Protein AF-A0A1S2MIZ8-F1 (afdb_monomer)

Sequence (150 aa):
MKKLKFLVLIVSVAILTSVILSSCGKKEEPKIEKISLKEVKDKMNHPKNEFVSVIDATPDNGRDEYVKYLKKMLRKSAEKHETTVYYAEYNVHDDKDYDTYKGETSMIFYSEKGKKPSKMKMISFDTVDWKDTDSAVEELDELFKYAQKE

Nearest PDB structures (foldseek):
  8wa1-assembly1_m  TM=5.800E-01  e=7.837E-03  Nicotiana tabacum
  5zf2-assembly1_A  TM=4.850E-01  e=1.545E-01  Edwardsiella piscicida EIB202
  5yry-assembly1_A  TM=5.819E-01  e=4.360E-01  Arabidopsis thaliana
  2qsi-assembly1_B  TM=5.553E-01  e=2.204E+00  Rhodopseudomonas palustris CGA009

Foldseek 3Di:
DVVVVVVVVVVVVVVVVVVVVVVVDPLPAQAEAEDELVVLVVCLQAPDQAKEAEAEQADDDCSVVVVVLLRVLSSVLSNVLSHYHYYYYAHCVDPVRCVSDPPQHQKMWGDDGPDGSVPIDIDHCVVAPSVPSVSRNVVCVVVSVVSVPD

Solvent-accessible surface area (backbone atoms only — not comparable to full-atom values): 8435 Å² total; per-residue (Å²): 116,72,71,61,58,52,51,54,52,51,53,55,52,52,54,52,52,51,57,60,53,59,72,71,67,69,77,70,73,46,34,68,44,84,49,51,65,68,54,51,51,46,46,52,77,56,24,72,65,46,38,39,30,33,38,59,57,41,92,55,99,57,30,70,60,51,45,51,34,49,54,51,29,53,35,53,44,14,52,77,65,69,31,61,35,38,31,21,72,41,33,73,88,38,69,74,42,35,77,68,56,81,80,70,65,33,26,43,35,42,31,56,59,84,51,58,64,94,70,47,48,73,45,60,50,87,81,41,58,49,88,46,44,66,64,33,32,56,67,49,41,58,62,56,53,58,71,68,74,119

Secondary structure (DSSP, 8-state):
-HHHHHHHHHHHHHHHHHHHHHTT---PPSEEEE--HHHHHHHHHS-SSEEEEEEE----TTHHHHHHHHHHHHHHHHHHTT-EEEEEEE-TTSHHHHTT-SS--SEEEEE-TT--GGG-EEEEGGGS-TTSHHHHHHHHHHHHHHHT--

Radius of gyration: 20.1 Å; Cα contacts (8 Å, |Δi|>4): 214; chains: 1; bounding box: 30×33×73 Å

pLDDT: mean 76.43, std 15.48, range [38.56, 94.31]

Mean predicted aligned error: 11.21 Å

Structure (mmCIF, N/CA/C/O backbone):
data_AF-A0A1S2MIZ8-F1
#
_entry.id   AF-A0A1S2MIZ8-F1
#
loop_
_atom_site.group_PDB
_atom_site.id
_atom_site.type_symbol
_atom_site.label_atom_id
_atom_site.label_alt_id
_atom_site.label_comp_id
_atom_site.label_asym_id
_atom_site.label_entity_id
_atom_site.label_seq_id
_atom_site.pdbx_PDB_ins_code
_atom_site.Cartn_x
_atom_site.Cartn_y
_atom_site.Cartn_z
_atom_site.occupancy
_atom_site.B_iso_or_equiv
_atom_site.auth_seq_id
_atom_site.auth_comp_id
_atom_site.auth_asym_id
_atom_site.auth_atom_id
_atom_site.pdbx_PDB_model_num
ATOM 1 N N . MET A 1 1 ? 10.169 -12.619 55.565 1.00 50.94 1 MET A N 1
ATOM 2 C CA . MET A 1 1 ? 10.245 -13.065 54.149 1.00 50.94 1 MET A CA 1
ATOM 3 C C . MET A 1 1 ? 8.924 -13.011 53.366 1.00 50.94 1 MET A C 1
ATOM 5 O O . MET A 1 1 ? 8.984 -12.745 52.175 1.00 50.94 1 MET A O 1
ATOM 9 N N . LYS A 1 2 ? 7.736 -13.234 53.962 1.00 50.12 2 LYS A N 1
ATOM 10 C CA . LYS A 1 2 ? 6.455 -13.221 53.212 1.00 50.12 2 LYS A CA 1
ATOM 11 C C . LYS A 1 2 ? 6.066 -11.845 52.631 1.00 50.12 2 LYS A C 1
ATOM 13 O O . LYS A 1 2 ? 5.617 -11.783 51.496 1.00 50.12 2 LYS A O 1
ATOM 18 N N . LYS A 1 3 ? 6.307 -10.748 53.364 1.00 47.84 3 LYS A N 1
ATOM 19 C CA . LYS A 1 3 ? 5.961 -9.381 52.917 1.00 47.84 3 LYS A CA 1
ATOM 20 C C . LYS A 1 3 ? 6.808 -8.879 51.734 1.00 47.84 3 LYS A C 1
ATOM 22 O O . LYS A 1 3 ? 6.294 -8.165 50.887 1.00 47.84 3 LYS A O 1
ATOM 27 N N . LEU A 1 4 ? 8.069 -9.313 51.637 1.00 47.75 4 LEU A N 1
ATOM 28 C CA . LEU A 1 4 ? 8.977 -8.925 50.549 1.00 47.75 4 LEU A CA 1
ATOM 29 C C . LEU A 1 4 ? 8.582 -9.581 49.213 1.00 47.75 4 LEU A C 1
ATOM 31 O O . LEU A 1 4 ? 8.598 -8.929 48.177 1.00 47.75 4 LEU A O 1
ATOM 35 N N . LYS A 1 5 ? 8.142 -10.848 49.248 1.00 50.00 5 LYS A N 1
ATOM 36 C CA . LYS A 1 5 ? 7.662 -11.576 48.060 1.00 50.00 5 LYS A CA 1
ATOM 37 C C . LYS A 1 5 ? 6.386 -10.966 47.472 1.00 50.00 5 LYS A C 1
ATOM 39 O O . LYS A 1 5 ? 6.234 -10.939 46.259 1.00 50.00 5 LYS A O 1
ATOM 44 N N . PHE A 1 6 ? 5.501 -10.452 48.327 1.00 49.53 6 PHE A N 1
ATOM 45 C CA . PHE A 1 6 ? 4.256 -9.809 47.899 1.00 49.53 6 PHE A CA 1
ATOM 46 C C . PHE A 1 6 ? 4.515 -8.467 47.196 1.00 49.53 6 PHE A C 1
ATOM 48 O O . PHE A 1 6 ? 3.880 -8.153 46.197 1.00 49.53 6 PHE A O 1
ATOM 55 N N . LEU A 1 7 ? 5.507 -7.709 47.672 1.00 50.66 7 LEU A N 1
ATOM 56 C CA . LEU A 1 7 ? 5.870 -6.407 47.111 1.00 50.66 7 LEU A CA 1
ATOM 57 C C . LEU A 1 7 ? 6.531 -6.540 45.726 1.00 50.66 7 LEU A C 1
ATOM 59 O O . LEU A 1 7 ? 6.210 -5.782 44.817 1.00 50.66 7 LEU A O 1
ATOM 63 N N . VAL A 1 8 ? 7.364 -7.569 45.523 1.00 57.09 8 VAL A N 1
ATOM 64 C CA . VAL A 1 8 ? 7.948 -7.898 44.205 1.00 57.09 8 VAL A CA 1
ATOM 65 C C . VAL A 1 8 ? 6.873 -8.324 43.194 1.00 57.09 8 VAL A C 1
ATOM 67 O O . VAL A 1 8 ? 6.948 -7.966 42.018 1.00 57.09 8 VAL A O 1
ATOM 70 N N . LEU A 1 9 ? 5.839 -9.041 43.646 1.00 55.19 9 LEU A N 1
ATOM 71 C CA . LEU A 1 9 ? 4.706 -9.457 42.809 1.00 55.19 9 LEU A CA 1
ATOM 72 C C . LEU A 1 9 ? 3.858 -8.263 42.341 1.00 55.19 9 LEU A C 1
ATOM 74 O O . LEU A 1 9 ? 3.463 -8.208 41.185 1.00 55.19 9 LEU A O 1
ATOM 78 N N . ILE A 1 10 ? 3.636 -7.266 43.200 1.00 56.22 10 ILE A N 1
ATOM 79 C CA . ILE A 1 10 ? 2.870 -6.063 42.831 1.00 56.22 10 ILE A CA 1
ATOM 80 C C . ILE A 1 10 ? 3.656 -5.180 41.852 1.00 56.22 10 ILE A C 1
ATOM 82 O O . ILE A 1 10 ? 3.092 -4.693 40.875 1.00 56.22 10 ILE A O 1
ATOM 86 N N . VAL A 1 11 ? 4.964 -5.005 42.070 1.00 56.41 11 VAL A N 1
ATOM 87 C CA . VAL A 1 11 ? 5.815 -4.193 41.182 1.00 56.41 11 VAL A CA 1
ATOM 88 C C . VAL A 1 11 ? 5.951 -4.836 39.797 1.00 56.41 11 VAL A C 1
ATOM 90 O O . VAL A 1 11 ? 5.873 -4.138 38.790 1.00 56.41 11 VAL A O 1
ATOM 93 N N . SER A 1 12 ? 6.083 -6.163 39.721 1.00 54.75 12 SER A N 1
ATOM 94 C CA . SER A 1 12 ? 6.154 -6.877 38.436 1.00 54.75 12 SER A CA 1
ATOM 95 C C . SER A 1 12 ? 4.838 -6.828 37.652 1.00 54.75 12 SER A C 1
ATOM 97 O O . SER A 1 12 ? 4.870 -6.617 36.441 1.00 54.75 12 SER A O 1
ATOM 99 N N . VAL A 1 13 ? 3.685 -6.925 38.325 1.00 53.81 13 VAL A N 1
ATOM 100 C CA . VAL A 1 13 ? 2.368 -6.755 37.685 1.00 53.81 13 VAL A CA 1
ATOM 101 C C . VAL A 1 13 ? 2.170 -5.318 37.188 1.00 53.81 13 VAL A C 1
ATOM 103 O O . VAL A 1 13 ? 1.693 -5.129 36.071 1.00 53.81 13 VAL A O 1
ATOM 106 N N . ALA A 1 14 ? 2.604 -4.310 37.953 1.00 53.19 14 ALA A N 1
ATOM 107 C CA . ALA A 1 14 ? 2.494 -2.903 37.561 1.00 53.19 14 ALA A CA 1
ATOM 108 C C . ALA A 1 14 ? 3.341 -2.556 36.319 1.00 53.19 14 ALA A C 1
ATOM 110 O O . ALA A 1 14 ? 2.867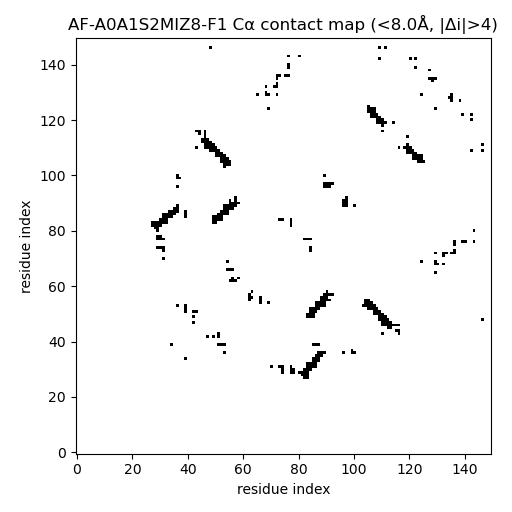 -1.842 35.432 1.00 53.19 14 ALA A O 1
ATOM 111 N N . ILE A 1 15 ? 4.561 -3.100 36.220 1.00 53.91 15 ILE A N 1
ATOM 112 C CA . ILE A 1 15 ? 5.438 -2.923 35.049 1.00 53.91 15 ILE A CA 1
ATOM 113 C C . ILE A 1 15 ? 4.853 -3.631 33.818 1.00 53.91 15 ILE A C 1
ATOM 115 O O . ILE A 1 15 ? 4.912 -3.105 32.710 1.00 53.91 15 ILE A O 1
ATOM 119 N N . LEU A 1 16 ? 4.229 -4.799 33.994 1.00 43.34 16 LEU A N 1
ATOM 120 C CA . LEU A 1 16 ? 3.593 -5.506 32.883 1.00 43.34 16 LEU A CA 1
ATOM 121 C C . LEU A 1 16 ? 2.377 -4.731 32.351 1.00 43.34 16 LEU A C 1
ATOM 123 O O . LEU A 1 16 ? 2.215 -4.589 31.141 1.00 43.34 16 LEU A O 1
ATOM 127 N N . THR A 1 17 ? 1.562 -4.147 33.237 1.00 47.53 17 THR A N 1
ATOM 128 C CA . THR A 1 17 ? 0.425 -3.309 32.824 1.00 47.53 17 THR A CA 1
ATOM 129 C C . THR A 1 17 ? 0.846 -1.999 32.160 1.00 47.53 17 THR A C 1
ATOM 131 O O . THR A 1 17 ? 0.151 -1.548 31.256 1.00 47.53 17 THR A O 1
ATOM 134 N N . SER A 1 18 ? 1.984 -1.397 32.530 1.00 44.97 18 SER A N 1
ATOM 135 C CA . SER A 1 18 ? 2.469 -0.171 31.878 1.00 44.97 18 SER A CA 1
ATOM 136 C C . SER A 1 18 ? 3.081 -0.431 30.496 1.00 44.97 18 SER A C 1
ATOM 138 O O . SER A 1 18 ? 2.949 0.413 29.609 1.00 44.97 18 SER A O 1
ATOM 140 N N . VAL A 1 19 ? 3.663 -1.610 30.253 1.00 50.12 19 VAL A N 1
ATOM 141 C CA . VAL A 1 19 ? 4.096 -2.036 28.906 1.00 50.12 19 VAL A CA 1
ATOM 142 C C . VAL A 1 19 ? 2.889 -2.344 28.010 1.00 50.12 19 VAL A C 1
ATOM 144 O O . VAL A 1 19 ? 2.872 -1.963 26.843 1.00 50.12 19 VAL A O 1
ATOM 147 N N . ILE A 1 20 ? 1.829 -2.944 28.560 1.00 43.50 20 ILE A N 1
ATOM 148 C CA . ILE A 1 20 ? 0.595 -3.227 27.807 1.00 43.50 20 ILE A CA 1
ATOM 149 C C . ILE A 1 20 ? -0.202 -1.936 27.522 1.00 43.50 20 ILE A C 1
ATOM 151 O O . ILE A 1 20 ? -0.742 -1.779 26.430 1.00 43.50 20 ILE A O 1
ATOM 155 N N . LEU A 1 21 ? -0.229 -0.968 28.450 1.00 38.94 21 LEU A N 1
ATOM 156 C CA . LEU A 1 21 ? -0.906 0.327 28.258 1.00 38.94 21 LEU A CA 1
ATOM 157 C C . LEU A 1 21 ? -0.111 1.314 27.389 1.00 38.94 21 LEU A C 1
ATOM 159 O O . LEU A 1 21 ? -0.714 2.133 26.700 1.00 38.94 21 LEU A O 1
ATOM 163 N N . SER A 1 22 ? 1.222 1.227 27.358 1.00 42.09 22 SER A N 1
ATOM 164 C CA . SER A 1 22 ? 2.038 2.034 26.434 1.00 42.09 22 SER A CA 1
ATOM 165 C C . SER A 1 22 ? 1.974 1.540 24.982 1.00 42.09 22 SER A C 1
ATOM 167 O O . SER A 1 22 ? 2.276 2.310 24.071 1.00 42.09 22 SER A O 1
ATOM 169 N N . SER A 1 23 ? 1.474 0.320 24.747 1.00 38.56 23 SER A N 1
ATOM 170 C CA . SER A 1 23 ? 1.095 -0.167 23.413 1.00 38.56 23 SER A CA 1
ATOM 171 C C . SER A 1 23 ? -0.266 0.363 22.926 1.00 38.56 23 SER A C 1
ATOM 173 O O . SER A 1 23 ? -0.671 0.036 21.814 1.00 38.56 23 SER A O 1
ATOM 175 N N . CYS A 1 24 ? -0.980 1.164 23.727 1.00 45.44 24 CYS A N 1
ATOM 176 C CA . CYS A 1 24 ? -2.328 1.654 23.414 1.00 45.44 24 CYS A CA 1
ATOM 177 C C . CYS A 1 24 ? -2.384 3.165 23.094 1.00 45.44 24 CYS A C 1
ATOM 179 O O . CYS A 1 24 ? -3.469 3.736 23.051 1.00 45.44 24 CYS A O 1
ATOM 181 N N . GLY A 1 25 ? -1.242 3.848 22.918 1.00 40.56 25 GLY A N 1
ATOM 182 C CA . GLY A 1 25 ? -1.246 5.321 22.895 1.00 40.56 25 GLY A CA 1
ATOM 183 C C . GLY A 1 25 ? -0.171 6.041 22.087 1.00 40.56 25 GLY A C 1
ATOM 184 O O . GLY A 1 25 ? -0.185 7.270 22.064 1.00 40.56 25 GLY A O 1
ATOM 185 N N . LYS A 1 26 ? 0.741 5.350 21.396 1.00 45.53 26 LYS A N 1
ATOM 186 C CA . LYS A 1 26 ? 1.506 6.037 20.351 1.00 45.53 26 LYS A CA 1
ATOM 187 C C . LYS A 1 26 ? 0.626 6.057 19.111 1.00 45.53 26 LYS A C 1
ATOM 189 O O . LYS A 1 26 ? 0.459 5.018 18.485 1.00 45.53 26 LYS A O 1
ATOM 194 N N . LYS A 1 27 ? 0.048 7.223 18.788 1.00 52.00 27 LYS A N 1
ATOM 195 C CA . LYS A 1 27 ? -0.352 7.504 17.404 1.00 52.00 27 LYS A CA 1
ATOM 196 C C . LYS A 1 27 ? 0.890 7.194 16.573 1.00 52.00 27 LYS A C 1
ATOM 198 O O . LYS A 1 27 ? 1.904 7.872 16.740 1.00 52.00 27 LYS A O 1
ATOM 203 N N . GLU A 1 28 ? 0.862 6.102 15.815 1.00 62.00 28 GLU 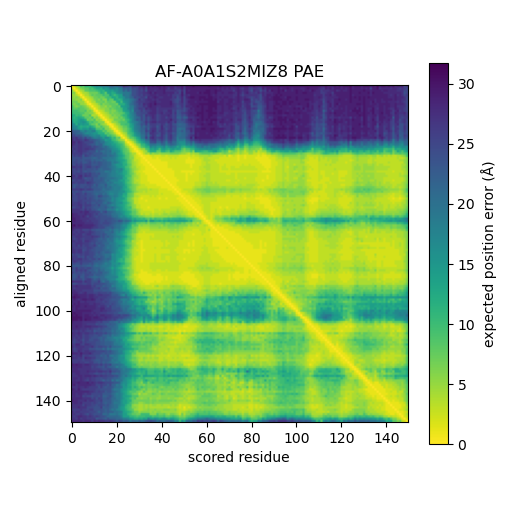A N 1
ATOM 204 C CA . GLU A 1 28 ? 1.917 5.860 14.843 1.00 62.00 28 GLU A CA 1
ATOM 205 C C . GLU A 1 28 ? 1.952 7.078 13.928 1.00 62.00 28 GLU A C 1
ATOM 207 O O . GLU A 1 28 ? 0.903 7.560 13.495 1.00 62.00 28 GLU A O 1
ATOM 212 N N . GLU A 1 29 ? 3.143 7.631 13.709 1.00 70.44 29 GLU A N 1
ATOM 213 C CA . GLU A 1 29 ? 3.278 8.700 12.731 1.00 70.44 29 GLU A CA 1
ATOM 214 C C . GLU A 1 29 ? 2.791 8.174 11.377 1.00 70.44 29 GLU A C 1
ATOM 216 O O . GLU A 1 29 ? 3.144 7.042 11.018 1.00 70.44 29 GLU A O 1
ATOM 221 N N . PRO A 1 30 ? 1.993 8.960 10.635 1.00 78.50 30 PRO A N 1
ATOM 222 C CA . PRO A 1 30 ? 1.516 8.557 9.324 1.00 78.50 30 PRO A CA 1
ATOM 223 C C . PRO A 1 30 ? 2.698 8.182 8.436 1.00 78.50 30 PRO A C 1
ATOM 225 O O . PRO A 1 30 ? 3.625 8.971 8.238 1.00 78.50 30 PRO A O 1
ATOM 228 N N . LYS A 1 31 ? 2.706 6.947 7.942 1.00 88.62 31 LYS A N 1
ATOM 229 C CA . LYS A 1 31 ? 3.848 6.391 7.213 1.00 88.62 31 LYS A CA 1
ATOM 230 C C . LYS A 1 31 ? 3.403 5.323 6.229 1.00 88.62 31 LYS A C 1
ATOM 232 O O . LYS A 1 31 ? 2.322 4.747 6.333 1.00 88.62 31 LYS A O 1
ATOM 237 N N . ILE A 1 32 ? 4.301 5.016 5.301 1.00 93.75 32 ILE A N 1
ATOM 238 C CA . ILE A 1 32 ? 4.248 3.757 4.562 1.00 93.75 32 ILE A CA 1
ATOM 239 C C . ILE A 1 32 ? 5.219 2.772 5.212 1.00 93.75 32 ILE A C 1
ATOM 241 O O . ILE A 1 32 ? 6.364 3.133 5.494 1.00 93.75 32 ILE A O 1
ATOM 245 N N . GLU A 1 33 ? 4.782 1.539 5.441 1.00 94.25 33 GLU A N 1
ATOM 246 C CA . GLU A 1 33 ? 5.588 0.493 6.072 1.00 94.25 33 GLU A CA 1
ATOM 247 C C . GLU A 1 33 ? 5.754 -0.698 5.132 1.00 94.25 33 GLU A C 1
ATOM 249 O O . GLU A 1 33 ? 4.771 -1.274 4.668 1.00 94.25 33 GLU A O 1
ATOM 254 N N . LYS A 1 34 ? 7.009 -1.059 4.837 1.00 94.31 34 LYS A N 1
ATOM 255 C CA . LYS A 1 34 ? 7.306 -2.222 3.999 1.00 94.31 34 LYS A CA 1
ATOM 256 C C . LYS A 1 34 ? 7.127 -3.499 4.819 1.00 94.31 34 LYS A C 1
ATOM 258 O O . LYS A 1 34 ? 7.762 -3.640 5.860 1.00 94.31 34 LYS A O 1
ATOM 263 N N . ILE A 1 35 ? 6.330 -4.429 4.309 1.00 92.50 35 ILE A N 1
ATOM 264 C CA . ILE A 1 35 ? 6.075 -5.760 4.871 1.00 92.50 35 ILE A CA 1
ATOM 265 C C . ILE A 1 35 ? 6.330 -6.840 3.812 1.00 92.50 35 ILE A C 1
ATOM 267 O O . ILE A 1 35 ? 6.544 -6.545 2.634 1.00 92.50 35 ILE A O 1
ATOM 271 N N . SER A 1 36 ? 6.327 -8.107 4.218 1.00 89.88 36 SER A N 1
ATOM 272 C CA . SER A 1 36 ? 6.425 -9.234 3.285 1.00 89.88 36 SER A CA 1
ATOM 273 C C . SER A 1 36 ? 5.102 -9.511 2.558 1.00 89.88 36 SER A C 1
ATOM 275 O O . SER A 1 36 ? 4.017 -9.241 3.074 1.00 89.88 36 SER A O 1
ATOM 277 N N . LEU A 1 37 ? 5.166 -10.156 1.387 1.00 87.38 37 LEU A N 1
ATOM 278 C CA . LEU A 1 37 ? 3.969 -10.628 0.668 1.00 87.38 37 LEU A CA 1
ATOM 279 C C . LEU A 1 37 ? 3.124 -11.605 1.503 1.00 87.38 37 LEU A C 1
ATOM 281 O O . LEU A 1 37 ? 1.898 -11.644 1.391 1.00 87.38 37 LEU A O 1
ATOM 285 N N . LYS A 1 38 ? 3.769 -12.384 2.379 1.00 87.38 38 LYS A N 1
ATOM 286 C CA . LYS A 1 38 ? 3.076 -13.266 3.323 1.00 87.38 38 LYS A CA 1
ATOM 287 C C . LYS A 1 38 ? 2.273 -12.467 4.351 1.00 87.38 38 LYS A C 1
ATOM 289 O O . LYS A 1 38 ? 1.143 -12.840 4.647 1.00 87.38 38 LYS A O 1
ATOM 294 N N . GLU A 1 39 ? 2.836 -11.384 4.878 1.00 90.44 39 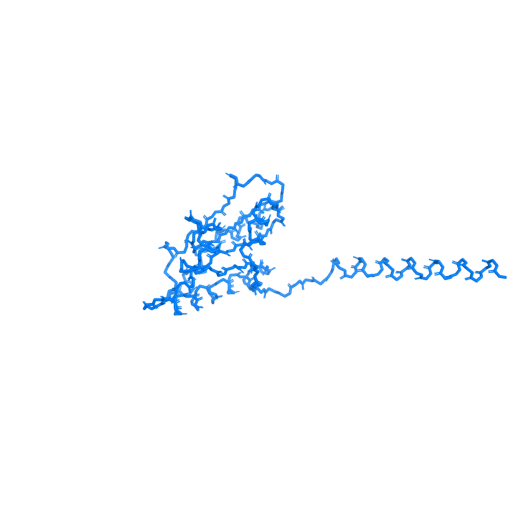GLU A N 1
ATOM 295 C CA . GLU A 1 39 ? 2.132 -10.488 5.800 1.00 90.44 39 GLU A CA 1
ATOM 296 C C . GLU A 1 39 ? 0.993 -9.740 5.109 1.00 90.44 39 GLU A C 1
ATOM 298 O O . GLU A 1 39 ? -0.060 -9.574 5.714 1.00 90.44 39 GLU A O 1
ATOM 303 N N . VAL A 1 40 ? 1.147 -9.359 3.837 1.00 88.50 40 VAL A N 1
ATOM 304 C CA . VAL A 1 40 ? 0.038 -8.804 3.044 1.00 88.50 40 VAL A CA 1
ATOM 305 C C . VAL A 1 40 ? -1.125 -9.792 2.996 1.00 88.50 40 VAL A C 1
ATOM 307 O O . VAL A 1 40 ? -2.248 -9.444 3.364 1.00 88.50 40 VAL A O 1
ATOM 310 N N . LYS A 1 41 ? -0.853 -11.047 2.611 1.00 86.44 41 LYS A N 1
ATOM 311 C CA . LYS A 1 41 ? -1.872 -12.104 2.597 1.00 86.44 41 LYS A CA 1
ATOM 312 C C . LYS A 1 41 ? -2.505 -12.311 3.963 1.00 86.44 41 LYS A C 1
ATOM 314 O O . LYS A 1 41 ? -3.706 -12.549 4.039 1.00 86.44 41 LYS A O 1
ATOM 319 N N . ASP A 1 42 ? -1.717 -12.270 5.031 1.00 88.69 42 ASP A N 1
ATOM 320 C CA . ASP A 1 42 ? -2.239 -12.413 6.387 1.00 88.69 42 ASP A CA 1
ATOM 321 C C . ASP A 1 42 ? -3.177 -11.259 6.752 1.00 88.69 42 ASP A C 1
ATOM 323 O O . ASP A 1 42 ? -4.299 -11.508 7.179 1.00 88.69 42 ASP A O 1
ATOM 327 N N . LYS A 1 43 ? -2.776 -10.009 6.495 1.00 89.25 43 LYS A N 1
ATOM 328 C CA . LYS A 1 43 ? -3.600 -8.816 6.743 1.00 89.25 43 LYS A CA 1
ATOM 329 C C . LYS A 1 43 ? -4.882 -8.809 5.917 1.00 89.25 43 LYS A C 1
ATOM 331 O O . LYS A 1 43 ? -5.927 -8.393 6.412 1.00 89.25 43 LYS A O 1
ATOM 336 N N . MET A 1 44 ? -4.832 -9.319 4.686 1.00 85.75 44 MET A N 1
ATOM 337 C CA . MET A 1 44 ? -6.035 -9.509 3.880 1.00 85.75 44 MET A CA 1
ATOM 338 C C . MET A 1 44 ? -6.919 -10.630 4.447 1.00 85.75 44 MET A C 1
ATOM 340 O O . MET A 1 44 ? -8.117 -10.460 4.634 1.00 85.75 44 MET A O 1
ATOM 344 N N . ASN A 1 45 ? -6.369 -11.782 4.810 1.00 87.19 45 ASN A N 1
ATOM 345 C CA . ASN A 1 45 ? -7.192 -12.861 5.368 1.00 87.19 45 ASN A CA 1
ATOM 346 C C . ASN A 1 45 ? -7.715 -12.563 6.784 1.00 87.19 45 ASN A C 1
ATOM 348 O O . ASN A 1 45 ? -8.753 -13.100 7.178 1.00 87.19 45 ASN A O 1
ATOM 352 N N . HIS A 1 46 ? -7.050 -11.670 7.519 1.00 88.62 46 HIS A N 1
ATOM 353 C CA . HIS A 1 46 ? -7.389 -11.270 8.882 1.00 88.62 46 HIS A CA 1
ATOM 354 C C . HIS A 1 46 ? -7.491 -9.737 9.031 1.00 88.62 46 HIS A C 1
ATOM 356 O O . HIS A 1 46 ? -6.666 -9.130 9.721 1.00 88.62 46 HIS A O 1
ATOM 362 N N . PRO A 1 47 ? -8.523 -9.099 8.445 1.00 86.69 47 PRO A N 1
ATOM 363 C CA . PRO A 1 47 ? -8.673 -7.645 8.416 1.00 86.69 47 PRO A CA 1
ATOM 364 C C . PRO A 1 47 ? -8.706 -6.961 9.781 1.00 86.69 47 PRO A C 1
ATOM 366 O O . PRO A 1 47 ? -9.396 -7.417 10.702 1.00 86.69 47 PRO A O 1
ATOM 369 N N . LYS A 1 48 ? -8.037 -5.807 9.884 1.00 88.69 48 LYS A N 1
ATOM 370 C CA . LYS A 1 48 ? -7.961 -4.989 11.109 1.00 88.69 48 LYS A CA 1
ATOM 371 C C . LYS A 1 48 ? -8.134 -3.479 10.869 1.00 88.69 48 L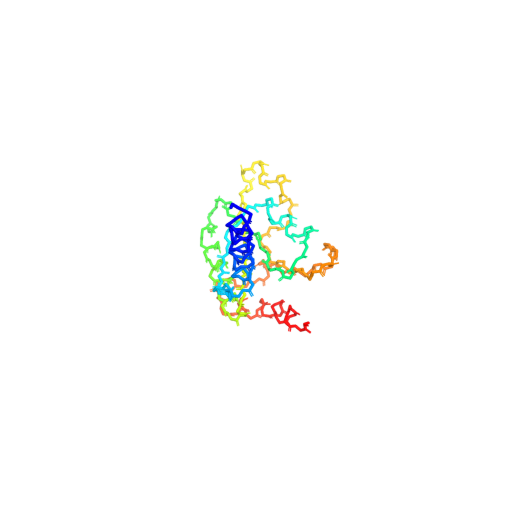YS A C 1
ATOM 373 O O . LYS A 1 48 ? -7.598 -2.699 11.645 1.00 88.69 48 LYS A O 1
ATOM 378 N N . ASN A 1 49 ? -8.908 -3.066 9.857 1.00 87.44 49 ASN A N 1
ATOM 379 C CA . ASN A 1 49 ? -9.020 -1.662 9.411 1.00 87.44 49 ASN A CA 1
ATOM 380 C C . ASN A 1 49 ? -7.690 -1.109 8.876 1.00 87.44 49 ASN A C 1
ATOM 382 O O . ASN A 1 49 ? -7.320 0.027 9.154 1.00 87.44 49 ASN A O 1
ATOM 386 N N . GLU A 1 50 ? -6.954 -1.934 8.137 1.00 89.94 50 GLU A N 1
ATOM 387 C CA . GLU A 1 50 ? -5.624 -1.596 7.634 1.00 89.94 50 GLU A CA 1
ATOM 388 C C . GLU A 1 50 ? -5.673 -1.354 6.124 1.00 89.94 50 GLU A C 1
ATOM 390 O O . GLU A 1 50 ? -6.409 -2.033 5.399 1.00 89.94 50 GLU A O 1
ATOM 395 N N . PHE A 1 51 ? -4.858 -0.408 5.658 1.00 92.06 51 PHE A N 1
ATOM 396 C CA . PHE A 1 51 ? -4.565 -0.232 4.241 1.00 92.06 51 PHE A CA 1
ATOM 397 C C . PHE A 1 51 ? -3.355 -1.079 3.878 1.00 92.06 51 PHE A C 1
ATOM 399 O O . PHE A 1 51 ? -2.308 -0.984 4.523 1.00 92.06 51 PHE A O 1
ATOM 406 N N . VAL A 1 52 ? -3.496 -1.904 2.849 1.00 92.19 52 VAL A N 1
ATOM 407 C CA . VAL A 1 52 ? -2.447 -2.819 2.402 1.00 92.19 52 VAL A CA 1
ATOM 408 C C . VAL A 1 52 ? -2.257 -2.649 0.904 1.00 92.19 52 VAL A C 1
ATOM 410 O O . VAL A 1 52 ? -3.234 -2.498 0.189 1.00 92.19 52 VAL A O 1
ATOM 413 N N . SER A 1 53 ? -1.030 -2.657 0.404 1.00 91.56 53 SER A N 1
ATOM 414 C CA . SER A 1 53 ? -0.747 -2.524 -1.022 1.00 91.56 53 SER A CA 1
ATOM 415 C C . SER A 1 53 ? 0.286 -3.543 -1.486 1.00 91.56 53 SER A C 1
ATOM 417 O O . SER A 1 53 ? 1.189 -3.921 -0.741 1.00 91.56 53 SER A O 1
ATOM 419 N N . VAL A 1 54 ? 0.164 -3.978 -2.735 1.00 89.50 54 VAL A N 1
ATOM 420 C CA . VAL A 1 54 ? 1.204 -4.743 -3.427 1.00 89.50 54 VAL A CA 1
ATOM 421 C C . VAL A 1 54 ? 1.654 -3.936 -4.624 1.00 89.50 54 VAL A C 1
ATOM 423 O O . VAL A 1 54 ? 0.820 -3.510 -5.415 1.00 89.50 54 VAL A O 1
ATOM 426 N N . ILE A 1 55 ? 2.960 -3.725 -4.752 1.00 88.81 55 ILE A N 1
ATOM 427 C CA . ILE A 1 55 ? 3.573 -2.931 -5.814 1.00 88.81 55 ILE A CA 1
ATOM 428 C C . ILE A 1 55 ? 4.413 -3.850 -6.692 1.00 88.81 55 ILE A C 1
ATOM 430 O O . ILE A 1 55 ? 5.270 -4.582 -6.193 1.00 88.81 55 ILE A O 1
ATOM 434 N N . ASP A 1 56 ? 4.198 -3.778 -8.001 1.00 85.56 56 ASP A N 1
ATOM 435 C CA . ASP A 1 56 ? 5.090 -4.417 -8.958 1.00 85.56 56 ASP A CA 1
ATOM 436 C C . ASP A 1 56 ? 6.445 -3.716 -9.014 1.00 85.56 56 ASP A C 1
ATOM 438 O O . ASP A 1 56 ? 6.547 -2.568 -9.447 1.00 85.56 56 ASP A O 1
ATOM 442 N N . ALA A 1 57 ? 7.485 -4.423 -8.579 1.00 86.31 57 ALA A N 1
ATOM 443 C CA . ALA A 1 57 ? 8.871 -3.974 -8.616 1.00 86.31 57 ALA A CA 1
ATOM 444 C C . ALA A 1 57 ? 9.737 -4.851 -9.537 1.00 86.31 57 ALA A C 1
ATOM 446 O O . ALA A 1 57 ? 10.962 -4.848 -9.421 1.00 86.31 57 ALA A O 1
ATOM 447 N N . THR A 1 58 ? 9.115 -5.597 -10.455 1.00 84.75 58 THR A N 1
ATOM 448 C CA . THR A 1 58 ? 9.815 -6.372 -11.487 1.00 84.75 58 THR A CA 1
ATOM 449 C C . THR A 1 58 ? 10.699 -5.456 -12.336 1.00 84.75 58 THR A C 1
ATOM 451 O O . THR A 1 58 ? 10.163 -4.576 -13.005 1.00 84.75 58 THR A O 1
ATOM 454 N N . PRO A 1 59 ? 12.026 -5.655 -12.376 1.00 81.94 59 PRO A N 1
ATOM 455 C CA . PRO A 1 59 ? 12.913 -4.780 -13.135 1.00 81.94 59 PRO A CA 1
ATOM 456 C C . PRO A 1 59 ? 12.545 -4.725 -14.627 1.00 81.94 59 PRO A C 1
ATOM 458 O O . PRO A 1 59 ? 12.639 -5.728 -15.334 1.00 81.94 59 PRO A O 1
ATOM 461 N N . ASP A 1 60 ? 12.164 -3.541 -15.107 1.00 81.56 60 ASP A N 1
ATOM 462 C CA . ASP A 1 60 ? 11.933 -3.238 -16.520 1.00 81.56 60 ASP A CA 1
ATOM 463 C C . ASP A 1 60 ? 12.245 -1.763 -16.837 1.00 81.56 60 ASP A C 1
ATOM 465 O O . ASP A 1 60 ? 12.630 -0.979 -15.962 1.00 81.56 60 ASP A O 1
ATOM 469 N N . ASN A 1 61 ? 12.093 -1.373 -18.105 1.00 78.00 61 ASN A N 1
ATOM 470 C CA . ASN A 1 61 ? 12.258 0.018 -18.516 1.00 78.00 61 ASN A CA 1
ATOM 471 C C . ASN A 1 61 ? 11.114 0.884 -17.962 1.00 78.00 61 ASN A C 1
ATOM 473 O O . ASN A 1 61 ? 10.057 0.992 -18.580 1.00 78.00 61 ASN A O 1
ATOM 477 N N . GLY A 1 62 ? 11.363 1.548 -16.832 1.00 76.94 62 GLY A N 1
ATOM 478 C CA . GLY A 1 62 ? 10.429 2.489 -16.204 1.00 76.94 62 GLY A CA 1
ATOM 479 C C . GLY A 1 62 ? 9.873 2.029 -14.854 1.00 76.94 62 GLY A C 1
ATOM 480 O O . GLY A 1 62 ? 9.335 2.871 -14.129 1.00 76.94 62 GLY A O 1
ATOM 481 N N . ARG A 1 63 ? 10.061 0.756 -14.461 1.00 83.88 63 ARG A N 1
ATOM 482 C CA . ARG A 1 63 ? 9.606 0.222 -13.161 1.00 83.88 63 ARG A CA 1
ATOM 483 C C . ARG A 1 63 ? 10.096 1.047 -11.975 1.00 83.88 63 ARG A C 1
ATOM 485 O O . ARG A 1 63 ? 9.310 1.365 -11.090 1.00 83.88 63 ARG A O 1
ATOM 492 N N . ASP A 1 64 ? 11.374 1.416 -11.945 1.00 85.50 64 ASP A N 1
ATOM 493 C CA . ASP A 1 64 ? 11.958 2.141 -10.807 1.00 85.50 64 ASP A CA 1
ATOM 494 C C . ASP A 1 64 ? 11.281 3.499 -10.586 1.00 85.50 64 ASP A C 1
ATOM 496 O O . ASP A 1 64 ? 11.027 3.918 -9.451 1.00 85.50 64 ASP A O 1
ATOM 500 N N . GLU A 1 65 ? 10.962 4.182 -11.685 1.00 87.00 65 GLU A N 1
ATOM 501 C CA . GLU A 1 65 ? 10.266 5.460 -11.656 1.00 87.00 65 GLU A CA 1
ATOM 502 C C . GLU A 1 65 ? 8.816 5.268 -11.202 1.00 87.00 65 GLU A C 1
ATOM 504 O O . GLU A 1 65 ? 8.361 5.944 -10.278 1.00 87.00 65 GLU A O 1
ATOM 509 N N . TYR A 1 66 ? 8.128 4.279 -11.774 1.00 84.25 66 TYR A N 1
ATOM 510 C CA . TYR A 1 66 ? 6.776 3.879 -11.395 1.00 84.25 66 TYR A CA 1
ATOM 511 C C . TYR A 1 66 ? 6.654 3.558 -9.894 1.00 84.25 66 TYR A C 1
ATOM 513 O O . TYR A 1 66 ? 5.856 4.176 -9.187 1.00 84.25 66 TYR A O 1
ATOM 521 N N . VAL A 1 67 ? 7.509 2.675 -9.364 1.00 88.81 67 VAL A N 1
ATOM 522 C CA . VAL A 1 67 ? 7.548 2.301 -7.938 1.00 88.81 67 VAL A CA 1
ATOM 523 C C . VAL A 1 67 ? 7.785 3.529 -7.057 1.00 88.81 67 VAL A C 1
ATOM 525 O O . VAL A 1 67 ? 7.167 3.677 -5.997 1.00 88.81 67 VAL A O 1
ATOM 528 N N . LYS A 1 68 ? 8.675 4.435 -7.479 1.00 89.31 68 LYS A N 1
ATOM 529 C CA . LYS A 1 68 ? 8.955 5.680 -6.757 1.00 89.31 68 LYS A CA 1
ATOM 530 C C . LYS A 1 68 ? 7.721 6.583 -6.693 1.00 89.31 68 LYS A C 1
ATOM 532 O O . LYS A 1 68 ? 7.436 7.121 -5.619 1.00 89.31 68 LYS A O 1
ATOM 537 N N . TYR A 1 69 ? 7.000 6.751 -7.799 1.00 88.69 69 TYR A N 1
ATOM 538 C CA . TYR A 1 69 ? 5.779 7.558 -7.835 1.00 88.69 69 TYR A CA 1
ATOM 539 C C . TYR A 1 69 ? 4.657 6.945 -7.002 1.00 88.69 69 TYR A C 1
ATOM 541 O O . TYR A 1 69 ? 4.064 7.658 -6.192 1.00 88.69 69 TYR A O 1
ATOM 549 N N . LEU A 1 70 ? 4.447 5.628 -7.084 1.00 89.00 70 LEU A N 1
ATOM 550 C CA . LEU A 1 70 ? 3.461 4.941 -6.250 1.00 89.00 70 LEU A CA 1
ATOM 551 C C . LEU A 1 70 ? 3.736 5.127 -4.760 1.00 89.00 70 LEU A C 1
ATOM 553 O O . LEU A 1 70 ? 2.852 5.529 -4.010 1.00 89.00 70 LEU A O 1
ATOM 557 N N . LYS A 1 71 ? 4.979 4.923 -4.315 1.00 91.56 71 LYS A N 1
ATOM 558 C CA . LYS A 1 71 ? 5.347 5.156 -2.910 1.00 91.56 71 LYS A CA 1
ATOM 559 C C . LYS A 1 71 ? 5.130 6.604 -2.484 1.00 91.56 71 LYS A C 1
ATOM 561 O O . LYS A 1 71 ? 4.732 6.850 -1.347 1.00 91.56 71 LYS A O 1
ATOM 566 N N . LYS A 1 72 ? 5.413 7.567 -3.367 1.00 91.38 72 LYS A N 1
ATOM 567 C CA . LYS A 1 72 ? 5.192 8.992 -3.094 1.00 91.38 72 LYS A CA 1
ATOM 568 C C . LYS A 1 72 ? 3.702 9.293 -2.926 1.00 91.38 72 LYS A C 1
ATOM 570 O O . LYS A 1 72 ? 3.342 9.965 -1.966 1.00 91.38 72 LYS A O 1
ATOM 575 N N . MET A 1 73 ? 2.864 8.772 -3.819 1.00 90.06 73 MET A N 1
ATOM 576 C CA . MET A 1 73 ? 1.406 8.872 -3.745 1.00 90.06 73 MET A CA 1
ATOM 577 C C . MET A 1 73 ? 0.879 8.239 -2.450 1.00 90.06 73 MET A C 1
ATOM 579 O O . MET A 1 73 ? 0.230 8.924 -1.666 1.00 90.06 73 MET A O 1
ATOM 583 N N . LEU A 1 74 ? 1.240 6.983 -2.161 1.00 91.81 74 LEU A N 1
ATOM 584 C CA . LEU A 1 74 ? 0.822 6.283 -0.941 1.00 91.81 74 LEU A CA 1
ATOM 585 C C . LEU A 1 74 ? 1.233 7.026 0.332 1.00 91.81 74 LEU A C 1
ATOM 587 O O . LEU A 1 74 ? 0.446 7.109 1.271 1.00 91.81 74 LEU A O 1
ATOM 591 N N . ARG A 1 75 ? 2.445 7.596 0.361 1.00 92.81 75 ARG A N 1
ATOM 592 C CA . ARG A 1 75 ? 2.908 8.414 1.486 1.00 92.81 75 ARG A CA 1
ATOM 593 C C . ARG A 1 75 ? 2.062 9.673 1.656 1.00 92.81 75 ARG A C 1
ATOM 595 O O . ARG A 1 75 ? 1.619 9.928 2.768 1.00 92.81 75 ARG A O 1
ATOM 602 N N . LYS A 1 76 ? 1.793 10.417 0.578 1.00 91.25 76 LYS A N 1
ATOM 603 C CA . LYS A 1 76 ? 0.929 11.605 0.643 1.00 91.25 76 LYS A CA 1
ATOM 604 C C . LYS A 1 76 ? -0.486 11.258 1.119 1.00 91.25 76 LYS A C 1
ATOM 606 O O . LYS A 1 76 ? -1.035 11.982 1.943 1.00 91.25 76 LYS A O 1
ATOM 611 N N . SER A 1 77 ? -1.068 10.157 0.639 1.00 89.69 77 SER A N 1
ATOM 612 C CA . SER A 1 77 ? -2.380 9.693 1.109 1.00 89.69 77 SER A CA 1
ATOM 613 C C . SER A 1 77 ? -2.341 9.301 2.591 1.00 89.69 77 SER A C 1
ATOM 615 O O . SER A 1 77 ? -3.195 9.734 3.357 1.00 89.69 77 SER A O 1
ATOM 617 N N . ALA A 1 78 ? -1.325 8.551 3.028 1.00 90.88 78 ALA A N 1
ATOM 618 C CA . ALA A 1 78 ? -1.146 8.182 4.433 1.00 90.88 78 ALA A CA 1
ATOM 619 C C . ALA A 1 78 ? -1.069 9.420 5.348 1.00 90.88 78 ALA A C 1
ATOM 621 O O . ALA A 1 78 ? -1.791 9.497 6.342 1.00 90.88 78 ALA A O 1
ATOM 622 N N . GLU A 1 79 ? -0.256 10.413 4.966 1.00 90.44 79 GLU A N 1
ATOM 623 C CA . GLU A 1 79 ? -0.119 11.703 5.659 1.00 90.44 79 GLU A CA 1
ATOM 624 C C . GLU A 1 79 ? -1.449 12.466 5.721 1.00 90.44 79 GLU A C 1
ATOM 626 O O . GLU A 1 79 ? -1.852 12.907 6.797 1.00 90.44 79 GLU A O 1
ATOM 631 N N . LYS A 1 80 ? -2.164 12.573 4.593 1.00 89.06 80 LYS A N 1
ATOM 632 C CA . LYS A 1 80 ? -3.457 13.273 4.495 1.00 89.06 80 LYS A CA 1
ATOM 633 C C . LYS A 1 80 ? -4.528 12.675 5.414 1.00 89.06 80 LYS A C 1
ATOM 635 O O . LYS A 1 80 ? -5.383 13.407 5.907 1.00 89.06 80 LYS A O 1
ATOM 640 N N . HIS A 1 81 ? -4.493 11.362 5.632 1.00 88.12 81 HIS A N 1
ATOM 641 C CA . HIS A 1 81 ? -5.521 10.626 6.373 1.00 88.12 81 HIS A CA 1
ATOM 642 C C . HIS A 1 81 ? -5.093 10.175 7.776 1.00 88.12 81 HIS A C 1
ATOM 644 O O . HIS A 1 81 ? -5.810 9.388 8.393 1.00 88.12 81 HIS A O 1
ATOM 650 N N . GLU A 1 82 ? -3.956 10.670 8.277 1.00 88.44 82 GLU A N 1
ATOM 651 C CA . GLU A 1 82 ? -3.370 10.298 9.573 1.00 88.44 82 GLU A CA 1
ATOM 652 C C . GLU A 1 82 ? -3.311 8.771 9.804 1.00 88.44 82 GLU A C 1
ATOM 654 O O . GLU A 1 82 ? -3.723 8.268 10.851 1.00 88.44 82 GLU A O 1
ATOM 659 N N . THR A 1 83 ? -2.837 8.008 8.813 1.00 87.88 83 THR A N 1
ATOM 660 C CA . THR A 1 83 ? -2.879 6.536 8.858 1.00 87.88 83 THR A CA 1
ATOM 661 C C . THR A 1 83 ? -1.580 5.877 8.390 1.00 87.88 83 THR A C 1
ATOM 663 O O . THR A 1 83 ? -0.700 6.527 7.827 1.00 87.88 83 THR A O 1
ATOM 666 N N . THR A 1 84 ? -1.463 4.568 8.623 1.00 91.31 84 THR A N 1
ATOM 667 C CA . THR A 1 84 ? -0.359 3.734 8.137 1.00 91.31 84 THR A CA 1
ATOM 668 C C . THR A 1 84 ? -0.830 2.928 6.929 1.00 91.31 84 THR A C 1
ATOM 670 O O . THR A 1 84 ? -1.843 2.231 6.994 1.00 91.31 84 THR A O 1
ATOM 673 N N . VAL A 1 85 ? -0.069 2.982 5.833 1.00 93.12 85 VAL A N 1
ATOM 674 C CA . VAL A 1 85 ? -0.259 2.093 4.676 1.00 93.12 85 VAL A CA 1
ATOM 675 C C . VAL A 1 85 ? 0.842 1.039 4.680 1.00 93.12 85 VAL A C 1
ATOM 677 O O . VAL A 1 85 ? 2.025 1.359 4.552 1.00 93.12 85 VAL A O 1
ATOM 680 N N . TYR A 1 86 ? 0.464 -0.229 4.799 1.00 94.12 86 TYR A N 1
ATOM 681 C CA . TYR A 1 86 ? 1.398 -1.342 4.665 1.00 94.12 86 TYR A CA 1
ATOM 682 C C . TYR A 1 86 ? 1.576 -1.685 3.190 1.00 94.12 86 TYR A C 1
ATOM 684 O O . TYR A 1 86 ? 0.597 -1.740 2.452 1.00 94.12 86 TYR A O 1
ATOM 692 N N . TYR A 1 87 ? 2.799 -1.942 2.738 1.00 93.25 87 TYR A N 1
ATOM 693 C CA . TYR A 1 87 ? 3.034 -2.342 1.355 1.00 93.25 87 TYR A CA 1
ATOM 694 C C . TYR A 1 87 ? 4.058 -3.464 1.235 1.00 93.25 87 TYR A C 1
ATOM 696 O O . TYR A 1 87 ? 5.013 -3.529 2.003 1.00 93.25 87 TYR A O 1
ATOM 704 N N . ALA A 1 88 ? 3.887 -4.317 0.233 1.00 91.62 88 ALA A N 1
ATOM 705 C CA . ALA A 1 88 ? 4.917 -5.236 -0.228 1.00 91.62 88 ALA A CA 1
ATOM 706 C C . ALA A 1 88 ? 5.292 -4.919 -1.676 1.00 91.62 88 ALA A C 1
ATOM 708 O O . ALA A 1 88 ? 4.493 -4.392 -2.447 1.00 91.62 88 ALA A O 1
ATOM 709 N N . GLU A 1 89 ? 6.520 -5.258 -2.037 1.00 89.56 89 GLU A N 1
ATOM 710 C CA . GLU A 1 89 ? 6.977 -5.282 -3.423 1.00 89.56 89 GLU A CA 1
ATOM 711 C C . GLU A 1 89 ? 7.063 -6.737 -3.852 1.00 89.56 89 GLU A C 1
ATOM 713 O O . GLU A 1 89 ? 7.489 -7.571 -3.050 1.00 89.56 89 GLU A O 1
ATOM 718 N N . TYR A 1 90 ? 6.673 -7.030 -5.086 1.00 86.12 90 TYR A N 1
ATOM 719 C CA . TYR A 1 90 ? 6.869 -8.347 -5.679 1.00 86.12 90 TYR A CA 1
ATOM 720 C C . TYR A 1 90 ? 7.696 -8.224 -6.959 1.00 86.12 90 TYR A C 1
ATOM 722 O O . TYR A 1 90 ? 7.652 -7.195 -7.644 1.00 86.12 90 TYR A O 1
ATOM 730 N N . ASN A 1 91 ? 8.445 -9.275 -7.275 1.00 85.00 91 ASN A N 1
ATOM 731 C CA . ASN A 1 91 ? 9.163 -9.408 -8.535 1.00 85.00 91 ASN A CA 1
ATOM 732 C C . ASN A 1 91 ? 8.655 -10.647 -9.277 1.00 85.00 91 ASN A C 1
ATOM 734 O O . ASN A 1 91 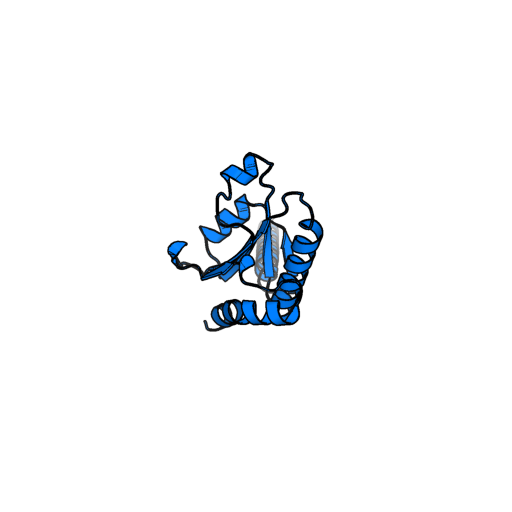? 8.814 -11.763 -8.795 1.00 85.00 91 ASN A O 1
ATOM 738 N N . VAL A 1 92 ? 8.075 -10.471 -10.467 1.00 76.81 92 VAL A N 1
ATOM 739 C CA . VAL A 1 92 ? 7.519 -11.579 -11.264 1.00 76.81 92 VAL A CA 1
ATOM 740 C C . VAL A 1 92 ? 8.594 -12.571 -11.727 1.00 76.81 92 VAL A C 1
ATOM 742 O O . VAL A 1 92 ? 8.269 -13.698 -12.082 1.00 76.81 92 VAL A O 1
ATOM 745 N N . HIS A 1 93 ? 9.868 -12.161 -11.731 1.00 81.12 93 HIS A N 1
ATOM 746 C CA . HIS A 1 93 ? 11.000 -13.036 -12.041 1.00 81.12 93 HIS A CA 1
ATOM 747 C C . HIS A 1 93 ? 11.457 -13.871 -10.830 1.00 81.12 93 HIS A C 1
ATOM 749 O O . HIS A 1 93 ? 12.342 -14.711 -10.986 1.00 81.12 93 HIS A O 1
ATOM 755 N N . ASP A 1 94 ? 10.906 -13.639 -9.632 1.00 80.56 94 ASP A N 1
ATOM 756 C CA . ASP A 1 94 ? 11.099 -14.505 -8.467 1.00 80.56 94 ASP A CA 1
ATOM 757 C C . ASP A 1 94 ? 9.923 -15.486 -8.364 1.00 80.56 94 ASP A C 1
ATOM 759 O O . ASP A 1 94 ? 8.788 -15.106 -8.061 1.00 80.56 94 ASP A O 1
ATOM 763 N N . ASP A 1 95 ? 10.201 -16.770 -8.596 1.00 68.81 95 ASP A N 1
ATOM 764 C CA . ASP A 1 95 ? 9.200 -17.841 -8.568 1.00 68.81 95 ASP A CA 1
ATOM 765 C C . ASP A 1 95 ? 8.413 -17.888 -7.242 1.00 68.81 95 ASP A C 1
ATOM 767 O O . ASP A 1 95 ? 7.229 -18.234 -7.225 1.00 68.81 95 ASP A O 1
ATOM 771 N N . LYS A 1 96 ? 9.029 -17.497 -6.114 1.00 76.88 96 LYS A N 1
ATOM 772 C CA . LYS A 1 96 ? 8.355 -17.482 -4.802 1.00 76.88 96 LYS A CA 1
ATOM 773 C C . LYS A 1 96 ? 7.311 -16.374 -4.700 1.00 76.88 96 LYS A C 1
ATOM 775 O O . LYS A 1 96 ? 6.267 -16.561 -4.064 1.00 76.88 96 LYS A O 1
ATOM 780 N N . ASP A 1 97 ? 7.594 -15.230 -5.305 1.00 71.44 97 ASP A N 1
ATOM 781 C CA . ASP A 1 97 ? 6.698 -14.079 -5.324 1.00 71.44 97 ASP A CA 1
ATOM 782 C C . ASP A 1 97 ? 5.546 -14.319 -6.303 1.00 71.44 97 ASP A C 1
ATOM 784 O O . ASP A 1 97 ? 4.385 -14.055 -5.971 1.00 71.44 97 ASP A O 1
ATOM 788 N N . TYR A 1 98 ? 5.851 -14.902 -7.466 1.00 64.69 98 TYR A N 1
ATOM 789 C CA . TYR A 1 98 ? 4.880 -15.238 -8.507 1.00 64.69 98 TYR A CA 1
ATOM 790 C C . TYR A 1 98 ? 3.767 -16.171 -8.009 1.00 64.69 98 TYR A C 1
ATOM 792 O O . TYR A 1 98 ? 2.581 -15.875 -8.177 1.00 64.69 98 TYR A O 1
ATOM 800 N N . ASP A 1 99 ? 4.129 -17.260 -7.323 1.00 68.69 99 ASP A N 1
ATOM 801 C CA . ASP A 1 99 ? 3.157 -18.187 -6.725 1.00 68.69 99 ASP A CA 1
ATOM 802 C C . ASP A 1 99 ? 2.366 -17.544 -5.575 1.00 68.69 99 ASP A C 1
ATOM 804 O O . ASP A 1 99 ? 1.269 -17.986 -5.208 1.00 68.69 99 ASP A O 1
ATOM 808 N N . THR A 1 100 ? 2.901 -16.466 -4.999 1.00 67.94 100 THR A N 1
ATOM 809 C CA . TH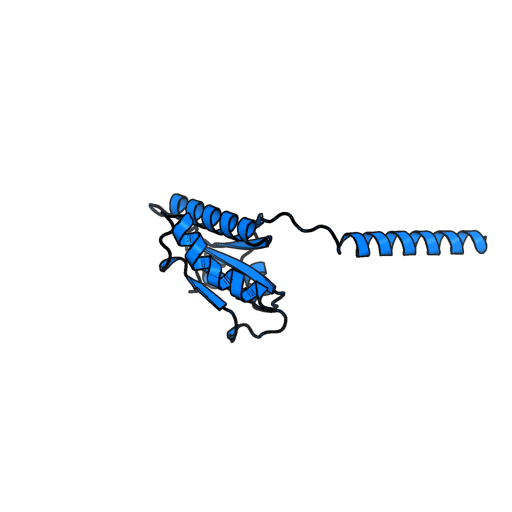R A 1 100 ? 2.257 -15.749 -3.908 1.00 67.94 100 THR A CA 1
ATOM 810 C C . THR A 1 100 ? 1.226 -14.743 -4.432 1.00 67.94 100 THR A C 1
ATOM 812 O O . THR A 1 100 ? 0.134 -14.698 -3.874 1.00 67.94 100 THR A O 1
ATOM 815 N N . TYR A 1 101 ? 1.480 -13.992 -5.503 1.00 64.00 101 TYR A N 1
ATOM 816 C CA . TYR A 1 101 ? 0.597 -12.892 -5.932 1.00 64.00 101 TYR A CA 1
ATOM 817 C C . TYR A 1 101 ? 0.268 -12.923 -7.435 1.00 64.00 101 TYR A C 1
ATOM 819 O O . TYR A 1 101 ? 0.564 -12.009 -8.198 1.00 64.00 101 TYR A O 1
ATOM 827 N N . LYS A 1 102 ? -0.391 -13.996 -7.878 1.00 59.03 102 LYS A N 1
ATOM 828 C CA . LYS A 1 102 ? -0.774 -14.219 -9.279 1.00 59.03 102 LYS A CA 1
ATOM 829 C C . LYS A 1 102 ? -2.058 -13.452 -9.661 1.00 59.03 102 LYS A C 1
ATOM 831 O O . LYS A 1 102 ? -3.116 -14.062 -9.778 1.00 59.03 102 LYS A O 1
ATOM 836 N N . GLY A 1 103 ? -1.980 -12.127 -9.842 1.00 56.91 103 GLY A N 1
ATOM 837 C CA . GLY A 1 103 ? -3.038 -11.338 -10.513 1.00 56.91 103 GLY A CA 1
ATOM 838 C C . GLY A 1 103 ? -3.6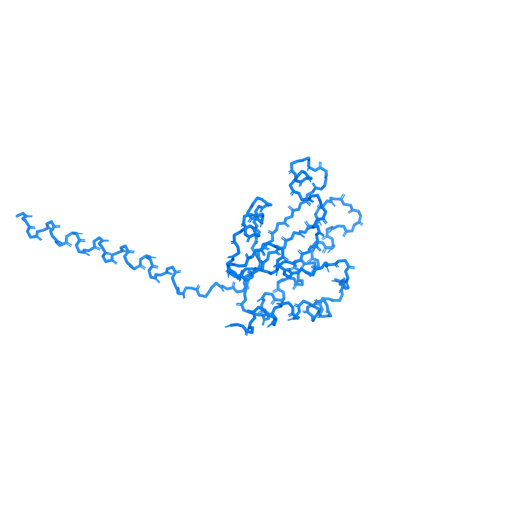23 -10.131 -9.768 1.00 56.91 103 GLY A C 1
ATOM 839 O O . GLY A 1 103 ? -4.513 -9.480 -10.300 1.00 56.91 103 GLY A O 1
ATOM 840 N N . GLU A 1 104 ? -3.131 -9.811 -8.572 1.00 59.88 104 GLU A N 1
ATOM 841 C CA . GLU A 1 104 ? -3.606 -8.686 -7.745 1.00 59.88 104 GLU A CA 1
ATOM 842 C C . GLU A 1 104 ? -2.492 -7.654 -7.495 1.00 59.88 104 GLU A C 1
ATOM 844 O O . GLU A 1 104 ? -2.223 -7.203 -6.381 1.00 59.88 104 GLU A O 1
ATOM 849 N N . THR A 1 105 ? -1.760 -7.356 -8.555 1.00 65.25 105 THR A N 1
ATOM 850 C CA . THR A 1 105 ? -0.509 -6.608 -8.517 1.00 65.25 105 THR A CA 1
ATOM 851 C C . THR A 1 105 ? -0.781 -5.128 -8.739 1.00 65.25 105 THR A C 1
ATOM 853 O O . THR A 1 105 ? -1.661 -4.785 -9.520 1.00 65.25 105 THR A O 1
ATOM 856 N N . SER A 1 106 ? -0.039 -4.249 -8.065 1.00 74.50 106 SER A N 1
ATOM 857 C CA . SER A 1 106 ? -0.216 -2.794 -8.171 1.00 74.50 106 SER A CA 1
ATOM 858 C C . SER A 1 106 ? -1.609 -2.311 -7.764 1.00 74.50 106 SER A C 1
ATOM 860 O O . SER A 1 106 ? -2.268 -1.564 -8.481 1.00 74.50 106 SER A O 1
ATOM 862 N N . MET A 1 107 ? -2.055 -2.723 -6.580 1.00 84.31 107 MET A N 1
ATOM 863 C CA . MET A 1 107 ? -3.328 -2.283 -6.009 1.00 84.31 107 MET A CA 1
ATOM 864 C C . MET A 1 107 ? -3.151 -1.846 -4.557 1.00 84.31 107 MET A C 1
ATOM 866 O O . MET A 1 107 ? -2.207 -2.259 -3.871 1.00 84.31 107 MET A O 1
ATOM 870 N N . ILE A 1 108 ? -4.083 -1.029 -4.076 1.00 88.00 108 ILE A N 1
ATOM 871 C CA . ILE A 1 108 ? -4.301 -0.792 -2.650 1.00 88.00 108 ILE A CA 1
ATOM 872 C C . ILE A 1 108 ? -5.631 -1.415 -2.230 1.00 88.00 108 ILE A C 1
ATOM 874 O O . ILE A 1 108 ? -6.653 -1.283 -2.902 1.00 88.00 108 ILE A O 1
ATOM 878 N N . PHE A 1 109 ? -5.598 -2.085 -1.089 1.00 88.19 109 PHE A N 1
ATOM 879 C CA . PHE A 1 109 ? -6.702 -2.766 -0.448 1.00 88.19 109 PHE A CA 1
ATOM 880 C C . PHE A 1 109 ? -7.034 -2.067 0.859 1.00 88.19 109 PHE A C 1
ATOM 882 O O . PHE A 1 109 ? -6.146 -1.693 1.628 1.00 88.19 109 PHE A O 1
ATOM 889 N N . TYR A 1 110 ? -8.325 -1.968 1.141 1.00 88.00 110 TYR A N 1
ATOM 890 C CA . TYR A 1 110 ? -8.829 -1.651 2.465 1.00 88.00 110 TYR A CA 1
ATOM 891 C C . TYR A 1 110 ? -9.802 -2.736 2.904 1.00 88.00 110 TYR A C 1
ATOM 893 O O . TYR A 1 110 ? -10.721 -3.113 2.164 1.00 88.00 110 TYR A O 1
ATOM 901 N N . SER A 1 111 ? -9.611 -3.212 4.133 1.00 79.00 111 SER A N 1
ATOM 902 C CA . SER A 1 111 ? -10.525 -4.164 4.739 1.00 79.00 111 SER A CA 1
ATOM 903 C C . SER A 1 111 ? -10.904 -3.779 6.158 1.00 79.00 111 SER A C 1
ATOM 905 O O . SER A 1 111 ? -10.069 -3.722 7.064 1.00 79.00 111 SER A O 1
ATOM 907 N N . GLU A 1 112 ? -12.208 -3.633 6.356 1.00 82.38 112 GLU A N 1
ATOM 908 C CA . GLU A 1 112 ? -12.822 -3.459 7.665 1.00 82.38 112 GLU A CA 1
ATOM 909 C C . GLU A 1 112 ? -12.642 -4.708 8.532 1.00 82.38 112 GLU A C 1
ATOM 911 O O . GLU A 1 112 ? -12.734 -5.856 8.071 1.00 82.38 112 GLU A O 1
ATOM 916 N N . LYS A 1 113 ? -12.420 -4.477 9.823 1.00 86.50 113 LYS A N 1
ATOM 917 C CA . LYS A 1 113 ? -12.222 -5.501 10.838 1.00 86.50 113 LYS A CA 1
ATOM 918 C C . LYS A 1 113 ? -13.413 -6.454 10.878 1.00 86.50 113 LYS A C 1
ATOM 920 O O . LYS A 1 113 ? -14.562 -6.052 11.031 1.00 86.50 113 LYS A O 1
ATOM 925 N N . GLY A 1 114 ? -13.122 -7.750 10.787 1.00 82.88 114 GLY A N 1
ATOM 926 C CA . GLY A 1 114 ? -14.137 -8.805 10.852 1.00 82.88 114 GLY A CA 1
ATOM 927 C C . GLY A 1 114 ? -14.956 -9.002 9.571 1.00 82.88 114 GLY A C 1
ATOM 928 O O . GLY A 1 114 ? -15.851 -9.850 9.559 1.00 82.88 114 GLY A O 1
ATOM 929 N N . LYS A 1 115 ? -14.664 -8.277 8.481 1.00 82.88 115 LYS A N 1
ATOM 930 C CA . LYS A 1 115 ? -15.234 -8.590 7.164 1.00 82.88 115 LYS A CA 1
ATOM 931 C C . LYS A 1 115 ? -14.477 -9.734 6.492 1.00 82.88 115 LYS A C 1
ATOM 933 O O . LYS A 1 115 ? -13.327 -10.027 6.801 1.00 82.88 115 LYS A O 1
ATOM 938 N N . LYS A 1 116 ? -15.156 -10.393 5.552 1.00 82.38 116 LYS A N 1
ATOM 939 C CA . LYS A 1 116 ? -14.560 -11.428 4.698 1.00 82.38 116 LYS A CA 1
ATOM 940 C C . LYS A 1 116 ? -13.725 -10.780 3.583 1.00 82.38 116 LYS A C 1
ATOM 942 O O . LYS A 1 116 ? -14.132 -9.719 3.110 1.00 82.38 116 LYS A O 1
ATOM 947 N N . PRO A 1 117 ? -12.681 -11.454 3.061 1.00 78.88 117 PRO A N 1
ATOM 948 C CA . PRO A 1 117 ? -11.880 -10.946 1.940 1.00 78.88 117 PRO A CA 1
ATOM 949 C C . PRO A 1 117 ? -12.697 -10.521 0.712 1.00 78.88 117 PRO A C 1
ATOM 951 O O . PRO A 1 117 ? -12.423 -9.504 0.092 1.00 78.88 117 PRO A O 1
ATOM 954 N N . SER A 1 118 ? -13.802 -11.214 0.421 1.00 80.50 118 SER A N 1
ATOM 955 C CA . SER A 1 118 ? -14.707 -10.877 -0.690 1.00 80.50 118 SER A CA 1
ATOM 956 C C . SER A 1 118 ? -15.457 -9.542 -0.538 1.00 80.50 118 SER A C 1
ATOM 958 O O . SER A 1 118 ? -16.277 -9.200 -1.387 1.00 80.50 118 SER A O 1
ATOM 960 N N . LYS A 1 119 ? -15.311 -8.853 0.597 1.00 81.50 119 LYS A N 1
ATOM 961 C CA . LYS A 1 119 ? -15.926 -7.549 0.885 1.00 81.50 119 LYS A CA 1
ATOM 962 C C . LYS A 1 119 ? -14.896 -6.422 0.941 1.00 81.50 119 LYS A C 1
ATOM 964 O O . LYS A 1 119 ? -15.269 -5.301 1.269 1.00 81.50 119 LYS A O 1
ATOM 969 N N . MET A 1 120 ? -13.636 -6.715 0.628 1.00 83.69 120 MET A N 1
ATOM 970 C CA . MET A 1 120 ? -12.594 -5.701 0.552 1.00 83.69 120 MET A CA 1
ATOM 971 C C . MET A 1 120 ? -12.868 -4.711 -0.556 1.00 83.69 120 MET A C 1
ATOM 973 O O . MET A 1 120 ? -13.356 -5.069 -1.631 1.00 83.69 120 MET A O 1
ATOM 977 N N . LYS A 1 121 ? -12.488 -3.468 -0.287 1.00 86.81 121 LYS A N 1
ATOM 978 C CA . LYS A 1 121 ? -12.369 -2.470 -1.332 1.00 86.81 121 LYS A CA 1
ATOM 979 C C . LYS A 1 121 ? -10.961 -2.498 -1.887 1.00 86.81 121 LYS A C 1
ATOM 981 O O . LYS A 1 121 ? -9.998 -2.635 -1.135 1.00 86.81 121 LYS A O 1
ATOM 986 N N . MET A 1 122 ? -10.876 -2.359 -3.198 1.00 85.06 122 MET A N 1
ATOM 987 C CA . MET A 1 122 ? -9.630 -2.361 -3.943 1.00 85.06 122 MET A CA 1
ATOM 988 C C . MET A 1 122 ? -9.652 -1.216 -4.948 1.00 85.06 122 MET A C 1
ATOM 990 O O . MET A 1 122 ? -10.688 -0.956 -5.562 1.00 85.06 122 MET A O 1
ATOM 994 N N . ILE A 1 123 ? -8.517 -0.545 -5.092 1.00 85.31 123 ILE A N 1
ATOM 995 C CA . ILE A 1 123 ? -8.252 0.389 -6.184 1.00 85.31 123 ILE A CA 1
ATOM 996 C C . ILE A 1 123 ? -6.992 -0.105 -6.885 1.00 85.31 123 ILE A C 1
ATOM 998 O O . ILE A 1 123 ? -5.967 -0.324 -6.234 1.00 85.31 123 ILE A O 1
ATOM 1002 N N . SER A 1 124 ? -7.088 -0.303 -8.199 1.00 82.31 124 SER A N 1
ATOM 1003 C CA . SER A 1 124 ? -5.923 -0.587 -9.033 1.00 82.31 124 SER A CA 1
ATOM 1004 C C . SER A 1 124 ? -5.166 0.704 -9.309 1.00 82.31 124 SER A C 1
ATOM 1006 O O . SER A 1 124 ? -5.776 1.735 -9.573 1.00 82.31 124 SER A O 1
ATOM 1008 N N . PHE A 1 125 ? -3.838 0.653 -9.279 1.00 77.38 125 PHE A N 1
ATOM 1009 C CA . PHE A 1 125 ? -3.006 1.777 -9.697 1.00 77.38 125 PHE A CA 1
ATOM 1010 C C . PHE A 1 125 ? -2.936 1.930 -11.219 1.00 77.38 125 PHE A C 1
ATOM 1012 O O . PHE A 1 125 ? -2.482 2.967 -11.693 1.00 77.38 125 PHE A O 1
ATOM 1019 N N . ASP A 1 126 ? -3.400 0.944 -11.991 1.00 73.25 126 ASP A N 1
ATOM 1020 C CA . ASP A 1 126 ? -3.428 1.022 -13.457 1.00 73.25 126 ASP A CA 1
ATOM 1021 C C . ASP A 1 126 ? -4.435 2.059 -13.969 1.00 73.25 126 ASP A C 1
ATOM 1023 O O . ASP A 1 126 ? -4.329 2.524 -15.102 1.00 73.25 126 ASP A O 1
ATOM 1027 N N . THR A 1 127 ? -5.420 2.424 -13.143 1.00 65.06 127 THR A N 1
ATOM 1028 C CA . THR A 1 127 ? -6.403 3.465 -13.468 1.00 65.06 127 THR A CA 1
ATOM 1029 C C . THR A 1 127 ? -5.956 4.862 -13.050 1.00 65.06 127 THR A C 1
ATOM 1031 O O . THR A 1 127 ? -6.648 5.817 -13.379 1.00 65.06 127 THR A O 1
ATOM 1034 N N . VAL A 1 128 ? -4.821 4.973 -12.353 1.00 67.00 128 VAL A N 1
ATOM 1035 C CA . VAL A 1 128 ? -4.359 6.203 -11.707 1.00 67.00 128 VAL A CA 1
ATOM 1036 C C . VAL A 1 128 ? -3.244 6.842 -12.535 1.00 67.00 128 VAL A C 1
ATOM 1038 O O . VAL A 1 128 ? -2.252 6.183 -12.862 1.00 67.00 128 VAL A O 1
ATOM 1041 N N . ASP A 1 129 ? -3.338 8.145 -12.818 1.00 74.00 129 ASP A N 1
ATOM 1042 C CA . ASP A 1 129 ? -2.210 8.893 -13.393 1.00 74.00 129 ASP A CA 1
ATOM 1043 C C . ASP A 1 129 ? -1.147 9.185 -12.321 1.00 74.00 129 ASP A C 1
ATOM 1045 O O . ASP A 1 129 ? -1.057 10.265 -11.744 1.00 74.00 129 ASP A O 1
ATOM 1049 N N . TRP A 1 130 ? -0.307 8.191 -12.042 1.00 71.94 130 TRP A N 1
ATOM 1050 C CA . TRP A 1 130 ? 0.731 8.247 -11.010 1.00 71.94 130 TRP A CA 1
ATOM 1051 C C . TRP A 1 130 ? 1.802 9.328 -11.239 1.00 71.94 130 TRP A C 1
ATOM 1053 O O . TRP A 1 130 ? 2.538 9.663 -10.301 1.00 71.94 130 TRP A O 1
ATOM 1063 N N . LYS A 1 131 ? 1.914 9.891 -12.453 1.00 73.81 131 LYS A N 1
ATOM 1064 C CA . LYS A 1 131 ? 2.826 11.016 -12.725 1.00 73.81 131 LYS A CA 1
ATOM 1065 C C . LYS A 1 131 ? 2.286 12.315 -12.140 1.00 73.81 131 LYS A C 1
ATOM 1067 O O . LYS A 1 131 ? 3.073 13.112 -11.619 1.00 73.81 131 LYS A O 1
ATOM 1072 N N . ASP A 1 132 ? 0.968 12.488 -12.154 1.00 82.19 132 ASP A N 1
ATOM 1073 C CA . ASP A 1 132 ? 0.282 13.540 -11.417 1.00 82.19 132 ASP A CA 1
ATOM 1074 C C . ASP A 1 132 ? -0.065 13.053 -10.006 1.00 82.19 132 ASP A C 1
ATOM 1076 O O . ASP A 1 132 ? -1.153 12.563 -9.710 1.00 82.19 132 ASP A O 1
ATOM 1080 N N . THR A 1 133 ? 0.905 13.194 -9.099 1.00 76.50 133 THR A N 1
ATOM 1081 C CA . THR A 1 133 ? 0.761 12.727 -7.714 1.00 76.50 133 THR A CA 1
ATOM 1082 C C . THR A 1 133 ? -0.458 13.331 -7.004 1.00 76.50 133 THR A C 1
ATOM 1084 O O . THR A 1 133 ? -0.981 12.692 -6.097 1.00 76.50 133 THR A O 1
ATOM 1087 N N . ASP A 1 134 ? -0.883 14.548 -7.350 1.00 77.06 134 ASP A N 1
ATOM 1088 C CA . ASP A 1 134 ? -1.970 15.214 -6.627 1.00 77.06 134 ASP A CA 1
ATOM 1089 C C . ASP A 1 134 ? -3.332 14.673 -7.080 1.00 77.06 134 ASP A C 1
ATOM 1091 O O . ASP A 1 134 ? -4.111 14.243 -6.227 1.00 77.06 134 ASP A O 1
ATOM 1095 N N . SER A 1 135 ? -3.552 14.540 -8.392 1.00 77.31 135 SER A N 1
ATOM 1096 C CA . SER A 1 135 ? -4.727 13.847 -8.949 1.00 77.31 135 SER A CA 1
ATOM 1097 C C . SER A 1 135 ? -4.803 12.387 -8.478 1.00 77.31 135 SER A C 1
ATOM 1099 O O . SER A 1 135 ? -5.852 11.910 -8.048 1.00 77.31 135 SER A O 1
ATOM 1101 N N . ALA A 1 136 ? -3.664 11.694 -8.439 1.00 77.81 136 ALA A N 1
ATOM 1102 C CA . ALA A 1 136 ? -3.578 10.322 -7.948 1.00 77.81 136 ALA A CA 1
ATOM 1103 C C . ALA A 1 136 ? -3.978 10.174 -6.466 1.00 77.81 136 ALA A C 1
ATOM 1105 O O . ALA A 1 136 ? -4.625 9.203 -6.071 1.00 77.81 136 ALA A O 1
ATOM 1106 N N . VAL A 1 137 ? -3.613 11.146 -5.624 1.00 80.94 137 VAL A N 1
ATOM 1107 C CA . VAL A 1 137 ? -4.024 11.172 -4.211 1.00 80.94 137 VAL A CA 1
ATOM 1108 C C . VAL A 1 137 ? -5.526 11.432 -4.077 1.00 80.94 137 VAL A C 1
ATOM 1110 O O . VAL A 1 137 ? -6.139 10.886 -3.159 1.00 80.94 137 VAL A O 1
ATOM 1113 N N . GLU A 1 138 ? -6.124 12.235 -4.960 1.00 82.06 138 GLU A N 1
ATOM 1114 C CA . GLU A 1 138 ? -7.574 12.461 -4.989 1.00 82.06 138 GLU A CA 1
ATOM 1115 C C . GLU A 1 138 ? -8.357 11.200 -5.362 1.00 82.06 138 GLU A C 1
ATOM 1117 O O . GLU A 1 138 ? -9.365 10.909 -4.722 1.00 82.06 138 GLU A O 1
ATOM 1122 N N . GLU A 1 139 ? -7.873 10.404 -6.315 1.00 79.81 139 GLU A N 1
ATOM 1123 C CA . GLU A 1 139 ? -8.504 9.120 -6.647 1.00 79.81 139 GLU A CA 1
ATOM 1124 C C . GLU A 1 139 ? -8.478 8.144 -5.463 1.00 79.81 139 GLU A C 1
ATOM 1126 O O . GLU A 1 139 ? -9.464 7.461 -5.174 1.00 79.81 139 GLU A O 1
ATOM 1131 N N . LEU A 1 140 ? -7.372 8.115 -4.715 1.00 83.94 140 LEU A N 1
ATOM 1132 C CA . LEU A 1 140 ? -7.280 7.302 -3.503 1.00 83.94 140 LEU A CA 1
ATOM 1133 C C . LEU A 1 140 ? -8.154 7.832 -2.358 1.00 83.94 140 LEU A C 1
ATOM 1135 O O . LEU A 1 140 ? -8.601 7.046 -1.521 1.00 83.94 140 LEU A O 1
ATOM 1139 N N . ASP A 1 141 ? -8.427 9.135 -2.320 1.00 84.50 141 ASP A N 1
ATOM 1140 C CA . ASP A 1 141 ? -9.158 9.824 -1.250 1.00 84.50 141 ASP A CA 1
ATOM 1141 C C . ASP A 1 141 ? -10.518 9.180 -0.959 1.00 84.50 141 ASP A C 1
ATOM 1143 O O . ASP A 1 141 ? -10.945 9.129 0.193 1.00 84.50 141 ASP A O 1
ATOM 1147 N N . GLU A 1 142 ? -11.200 8.637 -1.972 1.00 80.81 142 GLU A N 1
ATOM 1148 C CA . GLU A 1 142 ? -12.478 7.944 -1.781 1.00 80.81 142 GLU A CA 1
ATOM 1149 C C . GLU A 1 142 ? -12.348 6.677 -0.927 1.00 80.81 142 GLU A C 1
ATOM 1151 O O . GLU A 1 142 ? -13.198 6.419 -0.065 1.00 80.81 142 GLU A O 1
ATOM 1156 N N . LEU A 1 143 ? -11.277 5.902 -1.125 1.00 83.94 143 LEU A N 1
ATOM 1157 C CA . LEU A 1 143 ? -11.002 4.693 -0.349 1.00 83.94 143 LEU A CA 1
ATOM 1158 C C . LEU A 1 143 ? -10.701 5.038 1.109 1.00 83.94 143 LEU A C 1
ATOM 1160 O O . LEU A 1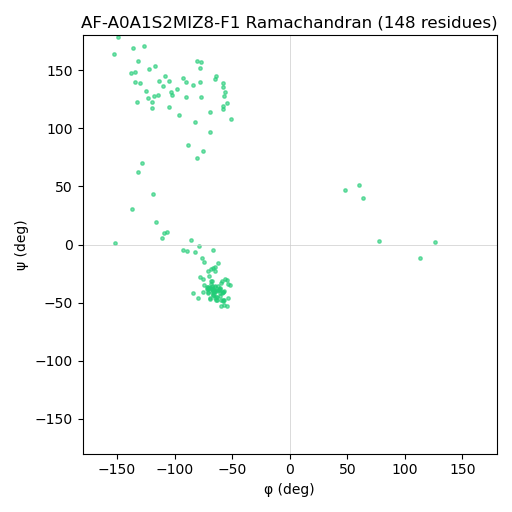 143 ? -11.229 4.400 2.021 1.00 83.94 143 LEU A O 1
ATOM 1164 N N . PHE A 1 144 ? -9.896 6.075 1.332 1.00 85.25 144 PHE A N 1
ATOM 1165 C CA . PHE A 1 144 ? -9.551 6.519 2.678 1.00 85.25 144 PHE A CA 1
ATOM 1166 C C . PHE A 1 144 ? -10.735 7.180 3.394 1.00 85.25 144 PHE A C 1
ATOM 1168 O O . PHE A 1 144 ? -10.987 6.890 4.562 1.00 85.25 144 PHE A O 1
ATOM 1175 N N . LYS A 1 145 ? -11.532 7.999 2.697 1.00 83.38 145 LYS A N 1
ATOM 1176 C CA . LYS A 1 145 ? -12.786 8.557 3.230 1.00 83.38 145 LYS A CA 1
ATOM 1177 C C . LYS A 1 145 ? -13.784 7.470 3.594 1.00 83.38 145 LYS A C 1
ATOM 1179 O O . LYS A 1 145 ? -14.508 7.618 4.572 1.00 83.38 145 LYS A O 1
ATOM 1184 N N . TYR A 1 146 ? -13.859 6.397 2.808 1.00 79.94 146 TYR A N 1
ATOM 1185 C CA . TYR A 1 146 ? -14.709 5.260 3.141 1.00 79.94 146 TYR A CA 1
ATOM 1186 C C . TYR A 1 146 ? -14.304 4.627 4.476 1.00 79.94 146 TYR A C 1
ATOM 1188 O O . TYR A 1 146 ? -15.170 4.393 5.311 1.00 79.94 146 TYR A O 1
ATOM 1196 N N . ALA A 1 147 ? -13.004 4.437 4.702 1.00 79.88 147 ALA A N 1
ATOM 1197 C CA . ALA A 1 147 ? -12.478 3.872 5.942 1.00 79.88 147 ALA A CA 1
ATOM 1198 C C . ALA A 1 147 ? -12.719 4.736 7.194 1.00 79.88 147 ALA A C 1
ATOM 1200 O O . ALA A 1 147 ? -12.672 4.216 8.303 1.00 79.88 147 ALA A O 1
ATOM 1201 N N . GLN A 1 148 ? -12.936 6.046 7.028 1.00 72.69 148 GLN A N 1
ATOM 1202 C CA . GLN A 1 148 ? -13.165 7.002 8.121 1.00 72.69 148 GLN A CA 1
ATOM 1203 C C . GLN A 1 148 ? -14.653 7.222 8.457 1.00 72.69 148 GLN A C 1
ATOM 1205 O O . GLN A 1 148 ? -14.961 7.980 9.373 1.00 72.69 148 GLN A O 1
ATOM 1210 N N . LYS A 1 149 ? -1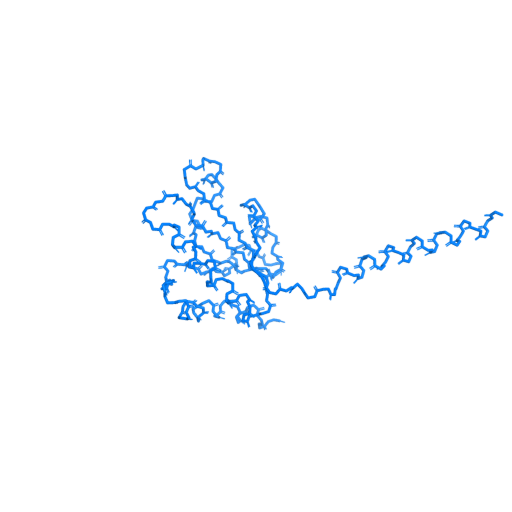5.587 6.630 7.698 1.00 62.59 149 LYS A N 1
ATOM 1211 C CA . LYS A 1 149 ? -17.040 6.810 7.895 1.00 62.59 149 LYS A CA 1
ATOM 1212 C C . LYS A 1 149 ? -17.661 5.853 8.927 1.00 62.59 149 LYS A C 1
ATOM 1214 O O . LYS A 1 149 ? -18.877 5.904 9.110 1.00 62.59 149 LYS A O 1
ATOM 1219 N N . GLU A 1 150 ? -16.855 5.029 9.591 1.00 46.88 150 GLU A N 1
ATOM 1220 C CA . GLU A 1 150 ? -17.245 4.160 10.717 1.00 46.88 150 GLU A CA 1
ATOM 1221 C C . GLU A 1 150 ? -16.579 4.610 12.024 1.00 46.88 150 GLU A C 1
ATOM 1223 O O . GLU A 1 150 ? -17.219 4.434 13.086 1.00 46.88 150 GLU A O 1
#